Protein AF-A0A4Q5ISP8-F1 (afdb_monomer)

Secondary structure (DSSP, 8-state):
--HHHHHHHHT--HHHHHHHHHHHHHHHHHHHHHHHT--

Radius of gyration: 13.88 Å; Cα contacts (8 Å, |Δi|>4): 14; chains: 1; bounding box: 30×13×36 Å

Solvent-accessible surface area (backbone atoms only — not comparable to full-atom values): 2312 Å² total; per-residue (Å²): 131,54,62,64,56,51,14,62,79,66,76,47,52,54,66,54,52,51,56,48,51,54,51,50,49,57,51,48,51,50,54,53,56,54,56,69,73,76,115

Mean predicted aligned error: 4.48 Å

Organism: NCBI:txid715784

Foldseek 3Di:
DDLVVVCVVVVHDSVCSVVVVVVVVVVVCVVVVVVVVPD

pLDDT: mean 91.2, std 13.37, range [52.53, 98.44]

Sequence (39 aa):
LSEGQIAEAMGISRGTVKSTASRALTALERQLGSMAVTG

Structure (mmCIF, N/CA/C/O backbone):
data_AF-A0A4Q5ISP8-F1
#
_entry.id   AF-A0A4Q5ISP8-F1
#
loop_
_atom_site.group_PDB
_atom_site.id
_atom_site.type_symbol
_atom_site.label_atom_id
_atom_site.label_alt_id
_atom_site.label_comp_id
_atom_site.label_asym_id
_atom_site.label_entity_id
_atom_site.label_seq_id
_atom_site.pdbx_PDB_ins_code
_atom_site.Cartn_x
_atom_site.Cartn_y
_atom_site.Cartn_z
_atom_site.occupancy
_atom_site.B_iso_or_equiv
_atom_site.auth_seq_id
_atom_site.auth_comp_id
_atom_site.auth_asym_id
_atom_site.auth_atom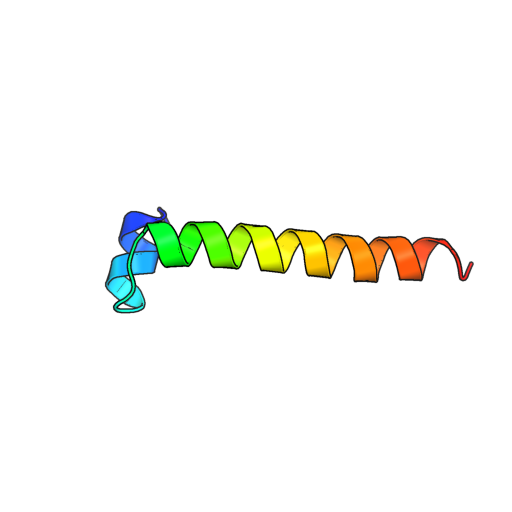_id
_atom_site.pdbx_PDB_model_num
ATOM 1 N N . LEU A 1 1 ? -12.102 6.600 -4.370 1.00 80.94 1 LEU A N 1
ATOM 2 C CA . LEU A 1 1 ? -12.243 5.973 -3.036 1.00 80.94 1 LEU A CA 1
ATOM 3 C C . LEU A 1 1 ? -11.061 6.400 -2.182 1.00 80.94 1 LEU A C 1
ATOM 5 O O . LEU A 1 1 ? -9.944 6.382 -2.683 1.00 80.94 1 LEU A O 1
ATOM 9 N N . SER A 1 2 ? -11.289 6.815 -0.939 1.00 95.56 2 SER A N 1
ATOM 10 C CA . SER A 1 2 ? -10.208 7.058 0.022 1.00 95.56 2 SER A CA 1
ATOM 11 C C . SER A 1 2 ? -9.646 5.737 0.562 1.00 95.56 2 SER A C 1
ATOM 13 O O . SER A 1 2 ? -10.320 4.709 0.514 1.00 95.56 2 SER A O 1
ATOM 15 N N . GLU A 1 3 ? -8.441 5.749 1.143 1.00 96.38 3 GLU A N 1
ATOM 16 C CA . GLU A 1 3 ? -7.883 4.569 1.832 1.00 96.38 3 GLU A CA 1
ATOM 17 C C . GLU A 1 3 ? -8.826 4.006 2.902 1.00 96.38 3 GLU A C 1
ATOM 19 O O . GLU A 1 3 ? -8.877 2.797 3.095 1.00 96.38 3 GLU A O 1
ATOM 24 N N . GLY A 1 4 ? -9.553 4.883 3.605 1.00 97.50 4 GLY A N 1
ATOM 25 C CA . GLY A 1 4 ? -10.527 4.483 4.620 1.00 97.50 4 GLY A CA 1
ATOM 26 C C . GLY A 1 4 ? -11.703 3.726 4.010 1.00 97.50 4 GLY A C 1
ATOM 27 O O . GLY A 1 4 ? -12.057 2.666 4.507 1.00 97.50 4 GLY A O 1
ATOM 28 N N . GLN A 1 5 ? -12.231 4.216 2.886 1.00 98.25 5 GLN A N 1
ATOM 29 C CA . GLN A 1 5 ? -13.321 3.553 2.163 1.00 98.25 5 GLN A CA 1
ATOM 30 C C . GLN A 1 5 ? -12.889 2.204 1.575 1.00 98.25 5 GLN A C 1
ATOM 32 O O . GLN A 1 5 ? -13.664 1.255 1.574 1.00 98.25 5 GLN A O 1
ATOM 37 N N 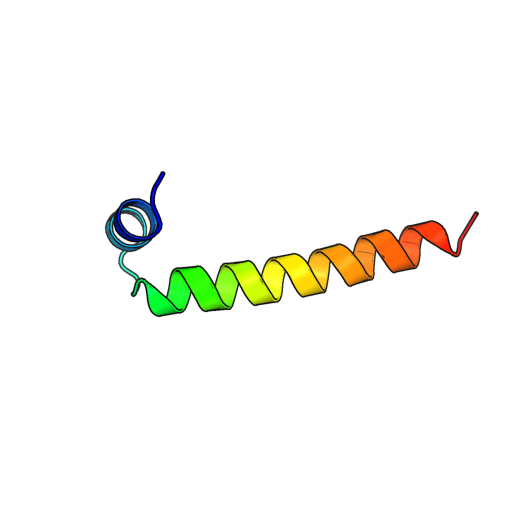. ILE A 1 6 ? -11.645 2.097 1.093 1.00 98.00 6 ILE A N 1
ATOM 38 C CA . ILE A 1 6 ? -11.092 0.828 0.591 1.00 98.00 6 ILE A CA 1
ATOM 39 C C . ILE A 1 6 ? -10.923 -0.166 1.744 1.00 98.00 6 ILE A C 1
ATOM 41 O O . ILE A 1 6 ? -11.297 -1.326 1.615 1.00 98.00 6 ILE A O 1
ATOM 45 N N . ALA A 1 7 ? -10.369 0.293 2.867 1.00 98.31 7 ALA A N 1
ATOM 46 C CA . ALA A 1 7 ? -10.173 -0.516 4.064 1.00 98.31 7 ALA A CA 1
ATOM 47 C C . ALA A 1 7 ? -11.502 -1.082 4.589 1.00 98.31 7 ALA A C 1
ATOM 49 O O . ALA A 1 7 ? -11.594 -2.280 4.847 1.00 98.31 7 ALA A O 1
ATOM 50 N N . GLU A 1 8 ? -12.530 -0.237 4.674 1.00 98.44 8 GLU A N 1
ATOM 51 C CA . GLU A 1 8 ? -13.883 -0.616 5.086 1.00 98.44 8 GLU A CA 1
ATOM 52 C C . GLU A 1 8 ? -14.505 -1.640 4.131 1.00 98.44 8 GLU A C 1
ATOM 54 O O . GLU A 1 8 ? -14.896 -2.720 4.567 1.00 98.44 8 GLU A O 1
ATOM 59 N N . ALA A 1 9 ? -14.523 -1.350 2.826 1.00 98.31 9 ALA A N 1
ATOM 60 C CA . ALA A 1 9 ?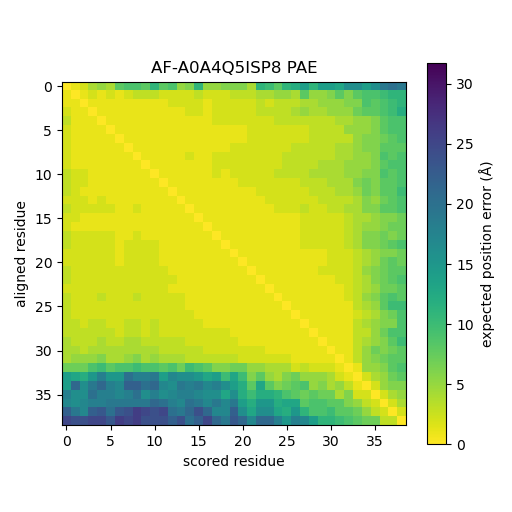 -15.112 -2.240 1.825 1.00 98.31 9 ALA A CA 1
ATOM 61 C C . ALA A 1 9 ? -14.434 -3.620 1.767 1.00 98.31 9 ALA A C 1
ATOM 63 O O . ALA A 1 9 ? -15.062 -4.608 1.395 1.00 98.31 9 ALA A O 1
ATOM 64 N N . MET A 1 10 ? -13.148 -3.688 2.118 1.00 97.62 10 MET A N 1
ATOM 65 C CA . MET A 1 10 ? -12.342 -4.907 2.046 1.00 97.62 10 MET A CA 1
ATOM 66 C C . MET A 1 10 ? -12.176 -5.622 3.392 1.00 97.62 10 MET A C 1
ATOM 68 O O . MET A 1 10 ? -11.600 -6.706 3.421 1.00 97.62 10 MET A O 1
ATOM 72 N N . GLY A 1 11 ? -12.638 -5.038 4.502 1.00 98.25 11 GLY A N 1
ATOM 73 C CA . GLY A 1 11 ? -12.447 -5.605 5.841 1.00 98.25 11 GLY A CA 1
ATOM 74 C C . GLY A 1 11 ? -10.976 -5.690 6.272 1.00 98.25 11 GLY A C 1
ATOM 75 O O . GLY A 1 11 ? -10.592 -6.610 6.991 1.00 98.25 11 GLY A O 1
ATOM 76 N N . ILE A 1 12 ? -10.133 -4.753 5.823 1.00 98.12 12 ILE A N 1
ATOM 77 C CA . ILE A 1 12 ? -8.692 -4.716 6.127 1.00 98.12 12 ILE A CA 1
ATOM 78 C C . ILE A 1 12 ? -8.291 -3.401 6.792 1.00 98.12 12 ILE A C 1
ATOM 80 O O . ILE A 1 12 ? -9.016 -2.413 6.762 1.00 98.12 12 ILE A O 1
ATOM 84 N N . SER A 1 13 ? -7.091 -3.349 7.372 1.00 98.38 13 SER A N 1
ATOM 85 C CA . SER A 1 13 ? -6.576 -2.103 7.945 1.00 98.38 13 SER A CA 1
ATOM 86 C C . SER A 1 13 ? -6.171 -1.093 6.860 1.00 98.38 13 SER A C 1
ATOM 88 O O . SER A 1 13 ? -5.695 -1.463 5.783 1.00 98.38 13 SER A O 1
ATOM 90 N N . ARG A 1 14 ? -6.231 0.209 7.176 1.00 97.75 14 ARG A N 1
ATOM 91 C CA . ARG A 1 14 ? -5.689 1.274 6.303 1.00 97.75 14 ARG A CA 1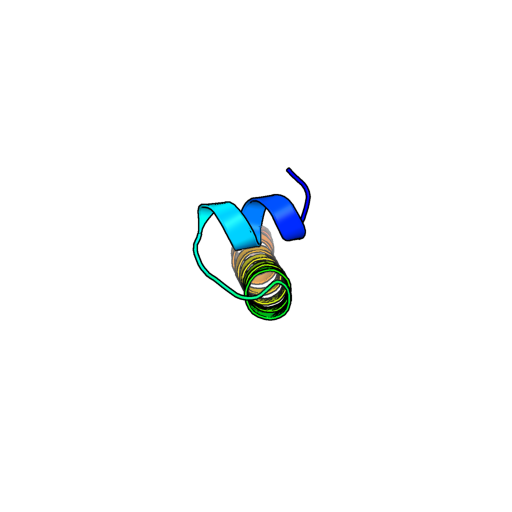
ATOM 92 C C . ARG A 1 14 ? -4.190 1.088 6.013 1.00 97.75 14 ARG A C 1
ATOM 94 O O . ARG A 1 14 ? -3.723 1.427 4.928 1.00 97.75 14 ARG A O 1
ATOM 101 N N . GLY A 1 15 ? -3.432 0.517 6.954 1.00 98.19 15 GLY A N 1
ATOM 102 C CA . GLY A 1 15 ? -2.022 0.160 6.748 1.00 98.19 15 GLY A CA 1
ATOM 103 C C . GLY A 1 15 ? -1.835 -0.976 5.734 1.00 98.19 15 GLY A C 1
ATOM 104 O O . GLY A 1 15 ? -0.901 -0.950 4.929 1.00 98.19 15 GLY A O 1
ATOM 105 N N . THR A 1 16 ? -2.760 -1.939 5.704 1.00 98.31 16 THR A N 1
ATOM 106 C CA . THR A 1 16 ? -2.789 -3.023 4.711 1.00 98.31 16 THR A CA 1
ATOM 107 C C . THR A 1 16 ? -3.033 -2.469 3.310 1.00 98.31 16 THR A C 1
ATOM 109 O O . THR A 1 16 ? -2.321 -2.863 2.386 1.00 98.31 16 THR A O 1
ATOM 112 N N . VAL A 1 17 ? -3.952 -1.505 3.160 1.00 98.38 17 VAL A N 1
ATOM 113 C CA . VAL A 1 17 ? -4.191 -0.794 1.888 1.00 98.38 17 VAL A CA 1
ATOM 114 C C . VAL A 1 17 ? -2.899 -0.140 1.391 1.00 98.38 17 VAL A C 1
ATOM 116 O O . VAL A 1 17 ? -2.450 -0.437 0.285 1.00 98.38 17 VAL A O 1
ATOM 119 N N . LYS A 1 18 ? -2.240 0.669 2.234 1.00 97.38 18 LYS A N 1
ATOM 120 C CA . LYS A 1 18 ? -0.983 1.349 1.874 1.00 97.38 18 LYS A CA 1
ATOM 121 C C . LYS A 1 18 ? 0.131 0.396 1.483 1.00 97.38 18 LYS A C 1
ATOM 123 O O . LYS A 1 18 ? 0.753 0.561 0.436 1.00 97.38 18 LYS A O 1
ATOM 128 N N . SER A 1 19 ? 0.391 -0.602 2.322 1.00 98.25 19 SER A N 1
ATOM 129 C CA . SER A 1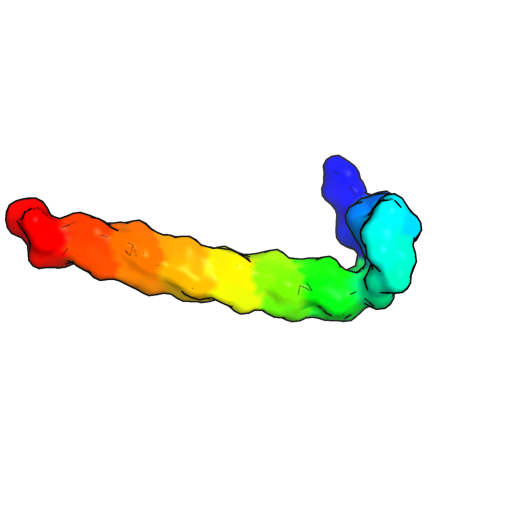 19 ? 1.497 -1.528 2.080 1.00 98.25 19 SER A CA 1
ATOM 130 C C . SER A 1 19 ? 1.261 -2.384 0.830 1.00 98.25 19 SER A C 1
ATOM 132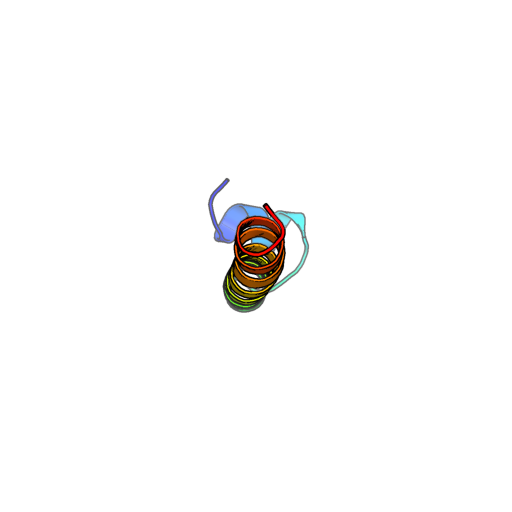 O O . SER A 1 19 ? 2.210 -2.698 0.116 1.00 98.25 19 SER A O 1
ATOM 134 N N . THR A 1 20 ? 0.003 -2.712 0.518 1.00 97.88 20 THR A N 1
ATOM 135 C CA . THR A 1 20 ? -0.360 -3.434 -0.710 1.00 97.88 20 THR A CA 1
ATOM 136 C C . THR A 1 20 ? -0.195 -2.553 -1.938 1.00 97.88 20 THR A C 1
ATOM 138 O O . THR A 1 20 ? 0.440 -2.989 -2.893 1.00 97.88 20 THR A O 1
ATOM 141 N N . ALA A 1 21 ? -0.675 -1.306 -1.894 1.00 97.12 21 ALA A N 1
ATOM 142 C CA . ALA A 1 21 ? -0.502 -0.350 -2.985 1.00 97.12 21 ALA A CA 1
ATOM 143 C C . ALA A 1 21 ? 0.983 -0.094 -3.289 1.00 97.12 21 ALA A C 1
ATOM 145 O O . ALA A 1 21 ? 1.393 -0.160 -4.444 1.00 97.12 21 ALA A O 1
ATOM 146 N N . SER A 1 22 ? 1.804 0.109 -2.253 1.00 97.81 22 SER A N 1
ATOM 147 C CA . SER A 1 22 ? 3.251 0.296 -2.401 1.00 97.81 22 SER A CA 1
ATOM 148 C C . SER A 1 22 ? 3.923 -0.911 -3.067 1.00 97.81 22 SER A C 1
ATOM 150 O O . SER A 1 22 ? 4.642 -0.739 -4.048 1.00 97.81 22 SER A O 1
ATOM 152 N N . ARG A 1 23 ? 3.641 -2.139 -2.604 1.00 98.19 23 ARG A N 1
ATOM 153 C CA . ARG A 1 23 ? 4.195 -3.361 -3.216 1.00 98.19 23 ARG A CA 1
ATOM 154 C C . ARG A 1 23 ? 3.724 -3.563 -4.654 1.00 98.19 23 ARG A C 1
ATOM 156 O O . ARG A 1 23 ? 4.529 -3.944 -5.499 1.00 98.19 23 ARG A O 1
ATOM 163 N N . ALA A 1 24 ? 2.442 -3.321 -4.924 1.00 97.69 24 ALA A N 1
ATOM 164 C CA . ALA A 1 24 ? 1.867 -3.459 -6.258 1.00 97.69 24 ALA A CA 1
ATOM 165 C C . ALA A 1 24 ? 2.508 -2.478 -7.245 1.00 97.69 24 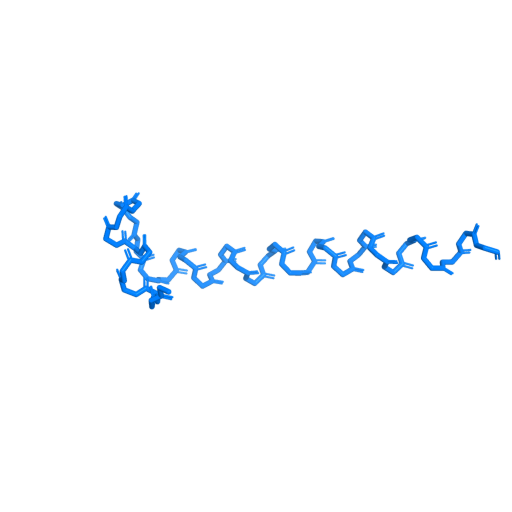ALA A C 1
ATOM 167 O O . ALA A 1 24 ? 2.854 -2.880 -8.352 1.00 97.69 24 ALA A O 1
ATOM 168 N N . LEU A 1 25 ? 2.738 -1.228 -6.827 1.00 97.19 25 LEU A N 1
ATOM 169 C CA . LEU A 1 25 ? 3.420 -0.236 -7.651 1.00 97.19 25 LEU A CA 1
ATOM 170 C C . LEU A 1 25 ? 4.863 -0.656 -7.952 1.00 97.19 25 LEU A C 1
ATOM 172 O O . LEU A 1 25 ? 5.243 -0.695 -9.114 1.00 97.19 25 LEU A O 1
ATOM 176 N N . THR A 1 26 ? 5.633 -1.075 -6.942 1.00 97.00 26 THR A N 1
ATOM 177 C CA . THR A 1 26 ? 7.000 -1.581 -7.156 1.00 97.00 26 THR A CA 1
ATOM 178 C C . THR A 1 26 ? 7.035 -2.796 -8.087 1.00 97.00 26 THR A C 1
ATOM 180 O O . THR A 1 26 ? 7.941 -2.928 -8.909 1.00 97.00 26 THR A O 1
ATOM 183 N N . ALA A 1 27 ? 6.069 -3.711 -7.971 1.00 97.06 27 ALA A N 1
ATOM 184 C CA . ALA A 1 27 ? 5.967 -4.856 -8.872 1.00 97.06 27 ALA A CA 1
ATOM 185 C C . ALA A 1 27 ? 5.666 -4.415 -10.312 1.00 97.06 27 ALA A C 1
ATOM 187 O O . ALA A 1 27 ? 6.320 -4.885 -11.243 1.00 97.06 27 ALA A O 1
ATOM 188 N N . LEU A 1 28 ? 4.737 -3.473 -10.484 1.00 97.19 28 LEU A N 1
ATOM 189 C CA . LEU A 1 28 ? 4.373 -2.925 -11.786 1.00 97.19 28 LEU A CA 1
ATOM 190 C C . LEU A 1 28 ? 5.545 -2.185 -12.442 1.00 97.19 28 LEU A C 1
ATOM 192 O O . LEU A 1 28 ? 5.833 -2.412 -13.613 1.00 97.19 28 LEU A O 1
ATOM 196 N N . GLU A 1 29 ? 6.264 -1.353 -11.687 1.00 96.19 29 GLU A N 1
ATOM 197 C CA . GLU A 1 29 ? 7.464 -0.650 -12.155 1.00 96.19 2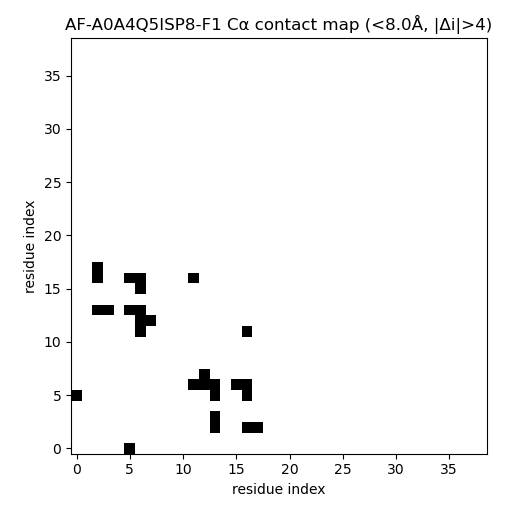9 GLU A CA 1
ATOM 198 C C . GLU A 1 29 ? 8.517 -1.624 -12.688 1.00 96.19 29 GLU A C 1
ATOM 200 O O . GLU A 1 29 ? 9.102 -1.389 -13.744 1.00 96.19 29 GLU A O 1
ATOM 205 N N . ARG A 1 30 ? 8.725 -2.758 -12.007 1.00 95.31 30 ARG A N 1
ATOM 206 C CA . ARG A 1 30 ? 9.647 -3.804 -12.474 1.00 95.31 30 ARG A CA 1
ATOM 207 C C . ARG A 1 30 ? 9.176 -4.445 -13.773 1.00 95.31 30 ARG A C 1
ATOM 209 O O . ARG A 1 30 ? 9.997 -4.667 -14.656 1.00 95.31 30 ARG A O 1
ATOM 216 N N . GLN A 1 31 ? 7.882 -4.737 -13.897 1.00 95.75 31 GLN A N 1
ATOM 217 C CA . GLN A 1 31 ? 7.320 -5.339 -15.109 1.00 95.75 31 GLN A CA 1
ATOM 218 C C . GLN A 1 31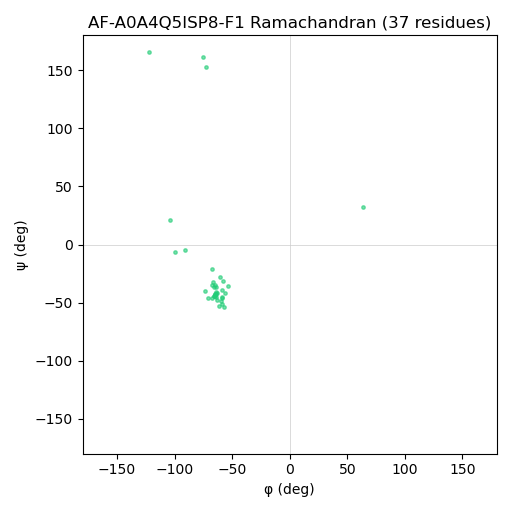 ? 7.417 -4.391 -16.309 1.00 95.75 31 GLN A C 1
ATOM 220 O O . GLN A 1 31 ? 7.843 -4.799 -17.386 1.00 95.75 31 GLN A O 1
ATOM 225 N N . LEU A 1 32 ? 7.093 -3.112 -16.115 1.00 94.81 32 LEU A N 1
ATOM 226 C CA . LEU A 1 32 ? 7.146 -2.109 -17.178 1.00 94.81 32 LEU A CA 1
ATOM 227 C C . LEU A 1 32 ? 8.584 -1.707 -17.533 1.00 94.81 32 LEU A C 1
ATOM 229 O O . LEU A 1 32 ? 8.910 -1.588 -18.712 1.00 94.81 32 LEU A O 1
ATOM 233 N N . GLY A 1 33 ? 9.464 -1.555 -16.540 1.00 88.38 33 GLY A N 1
ATOM 234 C CA . GLY A 1 33 ? 10.891 -1.306 -16.760 1.00 88.38 33 GLY A CA 1
ATOM 235 C C . GLY A 1 33 ? 11.593 -2.481 -17.448 1.00 88.38 33 GLY A C 1
ATOM 236 O O . GLY A 1 33 ? 12.445 -2.274 -18.307 1.00 88.38 33 GLY A O 1
ATOM 237 N N . SER A 1 34 ? 11.183 -3.716 -17.142 1.00 71.88 34 SER A N 1
ATOM 238 C CA . SER A 1 34 ? 11.602 -4.920 -17.867 1.00 71.88 34 SER A CA 1
ATOM 239 C C . SER A 1 34 ? 11.122 -4.916 -19.320 1.00 71.88 34 SER A C 1
ATOM 241 O O . SER A 1 34 ? 11.882 -5.299 -20.206 1.00 71.88 34 SER A O 1
ATOM 243 N N . MET A 1 35 ? 9.890 -4.478 -19.586 1.00 62.28 35 MET A N 1
ATOM 244 C CA . MET A 1 35 ? 9.370 -4.359 -20.952 1.00 62.28 35 MET A CA 1
ATOM 245 C C . MET A 1 35 ? 10.138 -3.320 -21.780 1.00 62.28 35 MET A C 1
ATOM 247 O O . MET A 1 35 ? 10.381 -3.557 -22.959 1.00 62.28 35 MET A O 1
ATOM 251 N N . ALA A 1 36 ? 10.575 -2.211 -21.175 1.00 60.56 36 ALA A N 1
ATOM 252 C CA . ALA A 1 36 ? 11.281 -1.139 -21.881 1.00 60.56 36 ALA A CA 1
ATOM 253 C C . ALA A 1 36 ? 12.686 -1.524 -22.391 1.00 60.56 36 ALA A C 1
ATOM 255 O O . ALA A 1 36 ? 13.183 -0.881 -23.310 1.00 60.56 36 ALA A O 1
ATOM 256 N N . VAL A 1 37 ? 13.328 -2.559 -21.829 1.00 61.50 37 VAL A N 1
ATOM 257 C CA . VAL A 1 37 ? 14.690 -2.982 -22.223 1.00 61.50 37 VAL A CA 1
ATOM 258 C C . VAL A 1 37 ? 14.712 -4.033 -23.341 1.00 61.50 37 VAL A C 1
ATOM 260 O O . VAL A 1 37 ? 15.781 -4.410 -23.809 1.00 61.50 37 VAL A O 1
ATOM 263 N N . THR A 1 38 ? 13.541 -4.514 -23.770 1.00 58.06 38 THR A N 1
ATOM 264 C CA . THR A 1 38 ? 13.417 -5.596 -24.767 1.00 58.06 38 THR A CA 1
ATOM 265 C C . THR A 1 38 ? 13.002 -5.077 -26.155 1.00 58.06 38 THR A C 1
ATOM 267 O O . THR A 1 38 ? 12.459 -5.837 -26.955 1.00 58.06 38 THR A O 1
ATOM 270 N N . GLY A 1 39 ? 13.213 -3.784 -26.426 1.00 52.53 39 GLY A N 1
ATOM 271 C CA . GLY A 1 39 ? 12.926 -3.122 -27.706 1.00 52.53 39 GLY A CA 1
ATOM 272 C C . GLY A 1 39 ? 14.162 -2.936 -28.570 1.00 52.53 39 GLY A C 1
ATOM 273 O O . GLY A 1 39 ? 15.216 -2.579 -27.999 1.00 52.53 39 GLY A O 1
#

Nearest PDB structures (foldseek):
  3hug-assembly1_C  TM=8.848E-01  e=1.755E-01  Mycobacterium tuberculosis H37Rv
  8hnp-assembly1_B  TM=9.639E-01  e=5.140E-01  Thermococcus onnurineus NA1
  1s7o-assembly1_C  TM=7.425E-01  e=1.081E+00  Streptococcus pyogenes serotype M3

InterPro domains:
  IPR013249 RNA polymerase sigma factor 70, region 4 type 2 [PF08281] (1-28)
  IPR013324 RNA polymerase sigma factor, region 3/4-like [SSF88659] (1-32)
  IPR036388 Winged helix-like DNA-binding domain superfamily [G3DSA:1.10.10.10] (1-35)